Protein AF-0000000075172103 (afdb_homodimer)

InterPro domains:
  IPR002048 EF-hand domain [PF13499] (1-60)
  IPR002048 EF-hand domain [PS50222] (1-31)
  IPR002048 EF-hand domain [PS50222] (34-66)
  IPR002048 EF-hand domain [SM00054] (1-28)
  IPR002048 EF-hand domain [SM00054] (35-63)
  IPR002048 EF-hand domain [cd00051] (2-59)
  IPR011992 EF-hand domain pair [SSF47473] (2-60)
  IPR018247 EF-Hand 1, calcium-binding site [PS00018] (9-21)
  IPR018247 EF-Hand 1, calcium-binding site [PS00018] (44-56)
  IPR039647 EF-hand domain pair protein CML-like [PTHR10891] (2-59)

Structure (mmCIF, N/CA/C/O backbone):
data_AF-0000000075172103-model_v1
#
loop_
_entity.id
_entity.type
_entity.pdbx_description
1 polymer 'EF-hand domain-containing protein'
#
loop_
_atom_site.group_PDB
_atom_site.id
_atom_site.type_symbol
_atom_site.label_atom_id
_atom_site.label_alt_id
_atom_site.label_comp_id
_atom_site.label_asym_id
_atom_site.label_entity_id
_atom_site.label_seq_id
_atom_site.pdbx_PDB_ins_code
_atom_site.Cartn_x
_atom_site.Cartn_y
_atom_site.Cartn_z
_atom_site.occupancy
_atom_site.B_iso_or_equiv
_atom_site.auth_seq_id
_atom_site.auth_comp_id
_atom_site.auth_asym_id
_atom_site.auth_atom_id
_atom_site.pdbx_PDB_model_num
ATOM 1 N N . MET A 1 1 ? 4.594 13.562 -8.672 1 77.12 1 MET A N 1
ATOM 2 C CA . MET A 1 1 ? 4.32 13.188 -7.289 1 77.12 1 MET A CA 1
ATOM 3 C C . MET A 1 1 ? 3.238 14.086 -6.691 1 77.12 1 MET A C 1
ATOM 5 O O . MET A 1 1 ? 2.424 13.625 -5.887 1 77.12 1 MET A O 1
ATOM 9 N N . GLN A 1 2 ? 3.053 15.242 -7.238 1 84.69 2 GLN A N 1
ATOM 10 C CA . GLN A 1 2 ? 2.08 16.203 -6.715 1 84.69 2 GLN A CA 1
ATOM 11 C C . GLN A 1 2 ? 0.652 15.711 -6.949 1 84.69 2 GLN A C 1
ATOM 13 O O . GLN A 1 2 ? -0.215 15.883 -6.09 1 84.69 2 GLN A O 1
ATOM 18 N N . ARG A 1 3 ? 0.53 15.094 -8.023 1 86.38 3 ARG A N 1
ATOM 19 C CA . ARG A 1 3 ? -0.807 14.609 -8.352 1 86.38 3 ARG A CA 1
ATOM 20 C C . ARG A 1 3 ? -1.271 13.562 -7.352 1 86.38 3 ARG A C 1
ATOM 22 O O . ARG A 1 3 ? -2.404 13.609 -6.871 1 86.38 3 ARG A O 1
ATOM 29 N N . ILE A 1 4 ? -0.414 12.609 -7.066 1 89.38 4 ILE A N 1
ATOM 30 C CA . ILE A 1 4 ? -0.754 11.539 -6.133 1 89.38 4 ILE A CA 1
ATOM 31 C C . ILE A 1 4 ? -0.95 12.117 -4.734 1 89.38 4 ILE A C 1
ATOM 33 O O . ILE A 1 4 ? -1.871 11.727 -4.016 1 89.38 4 ILE A O 1
ATOM 37 N N . PHE A 1 5 ? -0.103 13.078 -4.441 1 93.69 5 PHE A N 1
ATOM 38 C CA . PHE A 1 5 ? -0.216 13.727 -3.141 1 93.69 5 PHE A CA 1
ATOM 39 C C . PHE A 1 5 ? -1.594 14.352 -2.969 1 93.69 5 PHE A C 1
ATOM 41 O O . PHE A 1 5 ? -2.219 14.211 -1.915 1 93.69 5 PHE A O 1
ATOM 48 N N . LYS A 1 6 ? -2.053 14.961 -3.979 1 94 6 LYS A N 1
ATOM 49 C CA . LYS A 1 6 ? -3.33 15.664 -3.934 1 94 6 LYS A CA 1
ATOM 50 C C . LYS A 1 6 ? -4.492 14.688 -3.795 1 94 6 LYS A C 1
ATOM 52 O O . LYS A 1 6 ? -5.559 15.047 -3.287 1 94 6 LYS A O 1
ATOM 57 N N . ARG A 1 7 ? -4.258 13.523 -4.25 1 91.75 7 ARG A N 1
ATOM 58 C CA . ARG A 1 7 ? -5.293 12.5 -4.109 1 91.75 7 ARG A CA 1
ATOM 59 C C . ARG A 1 7 ? -5.453 12.086 -2.652 1 91.75 7 ARG A C 1
ATOM 61 O O . ARG A 1 7 ? -6.547 11.695 -2.232 1 91.75 7 ARG A O 1
ATOM 68 N N . PHE A 1 8 ? -4.391 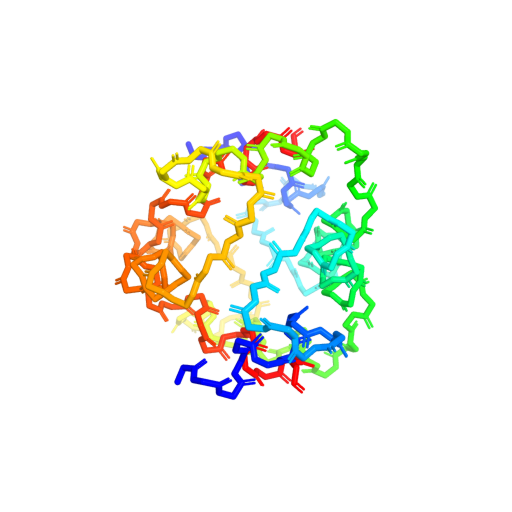12.203 -1.939 1 94.38 8 PHE A N 1
ATOM 69 C CA . PHE A 1 8 ? -4.434 11.891 -0.515 1 94.38 8 PHE A CA 1
ATOM 70 C C . PHE A 1 8 ? -4.949 13.086 0.283 1 94.38 8 PHE A C 1
ATOM 72 O O . PHE A 1 8 ? -5.711 12.914 1.237 1 94.38 8 PHE A O 1
ATOM 79 N N . ASP A 1 9 ? -4.445 14.242 -0.152 1 96.62 9 ASP A N 1
ATOM 80 C CA . ASP A 1 9 ? -4.84 15.492 0.501 1 96.62 9 ASP A CA 1
ATOM 81 C C . ASP A 1 9 ? -6.195 15.977 -0.011 1 96.62 9 ASP A C 1
ATOM 83 O O . ASP A 1 9 ? -6.273 16.984 -0.723 1 96.62 9 ASP A O 1
ATOM 87 N N . THR A 1 10 ? -7.27 15.453 0.469 1 95.19 10 THR A N 1
ATOM 88 C CA . THR A 1 10 ? -8.602 15.641 -0.099 1 95.19 10 THR A CA 1
ATOM 89 C C . THR A 1 10 ? -9.141 17.016 0.249 1 95.19 10 THR A C 1
ATOM 91 O O . THR A 1 10 ? -9.977 17.562 -0.477 1 95.19 10 THR A O 1
ATOM 94 N N . ASN A 1 11 ? -8.672 17.594 1.383 1 96.56 11 ASN A N 1
ATOM 95 C CA . ASN A 1 11 ? -9.188 18.906 1.753 1 96.56 11 ASN A CA 1
ATOM 96 C C . ASN A 1 11 ? -8.312 20.016 1.19 1 96.56 11 ASN A C 1
ATOM 98 O O . ASN A 1 11 ? -8.633 21.203 1.356 1 96.56 11 ASN A O 1
ATOM 102 N N . GLY A 1 12 ? -7.098 19.641 0.613 1 95.94 12 GLY A N 1
ATOM 103 C CA . GLY A 1 12 ? -6.266 20.578 -0.127 1 95.94 12 GLY A CA 1
ATOM 104 C C . GLY A 1 12 ? -5.504 21.531 0.769 1 95.94 12 GLY A C 1
ATOM 105 O O . GLY A 1 12 ? -5.156 22.641 0.351 1 95.94 12 GLY A O 1
ATOM 106 N N . ASP A 1 13 ? -5.195 21.219 1.978 1 96.56 13 ASP A N 1
ATOM 107 C CA . ASP A 1 13 ? -4.508 22.125 2.895 1 96.56 13 ASP A CA 1
ATOM 108 C C . ASP A 1 13 ? -2.994 21.953 2.809 1 96.56 13 ASP A C 1
ATOM 110 O O . ASP A 1 13 ? -2.248 22.578 3.562 1 96.56 13 ASP A O 1
ATOM 114 N N . GLY A 1 14 ? -2.584 21.031 2.008 1 96.19 14 GLY A N 1
ATOM 115 C CA . GLY A 1 14 ? -1.162 20.875 1.753 1 96.19 14 GLY A CA 1
ATOM 116 C C . GLY A 1 14 ? -0.507 19.844 2.662 1 96.19 14 GLY A C 1
ATOM 117 O O . GLY A 1 14 ? 0.718 19.719 2.672 1 96.19 14 GLY A O 1
ATOM 118 N N . LYS A 1 15 ? -1.24 19.172 3.475 1 97.56 15 LYS A N 1
ATOM 119 C CA . LYS A 1 15 ? -0.745 18.094 4.324 1 97.56 15 LYS A CA 1
ATOM 120 C C . LYS A 1 15 ? -1.733 16.938 4.371 1 97.56 15 LYS A C 1
ATOM 122 O O . LYS A 1 15 ? -2.906 17.094 4.027 1 97.56 15 LYS A O 1
ATOM 127 N N . ILE A 1 16 ? -1.322 15.766 4.73 1 97.81 16 ILE A N 1
ATOM 128 C CA . ILE A 1 16 ? -2.166 14.578 4.855 1 97.81 16 ILE A CA 1
ATOM 129 C C . ILE A 1 16 ? -2.404 14.266 6.332 1 97.81 16 ILE A C 1
ATOM 131 O O . ILE A 1 16 ? -1.456 14.023 7.078 1 97.81 16 ILE A O 1
ATOM 135 N N . SER A 1 17 ? -3.611 14.305 6.73 1 97.44 17 SER A N 1
ATOM 136 C CA . SER A 1 17 ? -3.984 13.938 8.094 1 97.44 17 SER A CA 1
ATOM 137 C C . SER A 1 17 ? -4.18 12.43 8.227 1 97.44 17 SER A C 1
ATOM 139 O O . SER A 1 17 ? -4.176 11.703 7.227 1 97.44 17 SER A O 1
ATOM 141 N N . SER A 1 18 ? -4.414 11.992 9.43 1 96.19 18 SER A N 1
ATOM 142 C CA . SER A 1 18 ? -4.699 10.578 9.664 1 96.19 18 SER A CA 1
ATOM 143 C C . SER A 1 18 ? -6.008 10.164 9.008 1 96.19 18 SER A C 1
ATOM 145 O O . SER A 1 18 ? -6.117 9.055 8.477 1 96.19 18 SER A O 1
ATOM 147 N N . ALA A 1 19 ? -6.98 11.062 9.086 1 96.44 19 ALA A N 1
ATOM 148 C CA . ALA A 1 19 ? -8.266 10.797 8.445 1 96.44 19 ALA A CA 1
ATOM 149 C C . ALA A 1 19 ? -8.109 10.625 6.941 1 96.44 19 ALA A C 1
ATOM 151 O O . ALA A 1 19 ? -8.695 9.711 6.348 1 96.44 19 ALA A O 1
ATOM 152 N N . GLU A 1 20 ? -7.309 11.414 6.332 1 97.62 20 GLU A N 1
ATOM 153 C CA . GLU A 1 20 ? -7.074 11.336 4.891 1 97.62 20 GLU A CA 1
ATOM 154 C C . GLU A 1 20 ? -6.285 10.086 4.527 1 97.62 20 GLU A C 1
ATOM 156 O O . GLU A 1 20 ? -6.543 9.461 3.498 1 97.62 20 GLU A O 1
ATOM 161 N N . LEU A 1 21 ? -5.332 9.766 5.359 1 95.56 21 LEU A N 1
ATOM 162 C CA . LEU A 1 21 ? -4.605 8.523 5.148 1 95.56 21 LEU A CA 1
ATOM 163 C C . LEU A 1 21 ? -5.543 7.324 5.215 1 95.56 21 LEU A C 1
ATOM 165 O O . LEU A 1 21 ? -5.477 6.426 4.375 1 95.56 21 LEU A O 1
ATOM 169 N N . GLY A 1 22 ? -6.391 7.34 6.184 1 95.25 22 GLY A N 1
ATOM 170 C CA . GLY A 1 22 ? -7.383 6.281 6.297 1 95.25 22 GLY A CA 1
ATOM 171 C C . GLY A 1 22 ? -8.266 6.16 5.07 1 95.25 22 GLY A C 1
ATOM 172 O O . GLY A 1 22 ? -8.547 5.051 4.605 1 95.25 22 GLY A O 1
ATOM 173 N N . GLU A 1 23 ? -8.703 7.242 4.551 1 95.19 23 GLU A N 1
ATOM 174 C CA . GLU A 1 23 ? -9.539 7.254 3.354 1 95.19 23 GLU A CA 1
ATOM 175 C C . GLU A 1 23 ? -8.781 6.695 2.15 1 95.19 23 GLU A C 1
ATOM 177 O O . GLU A 1 23 ? -9.359 5.992 1.318 1 95.19 23 GLU A O 1
ATOM 182 N N . ALA A 1 24 ? -7.547 7.117 2.076 1 93.19 24 ALA A N 1
ATOM 183 C CA . ALA A 1 24 ? -6.715 6.598 0.993 1 93.19 24 ALA A CA 1
ATOM 184 C C . ALA A 1 24 ? -6.613 5.074 1.064 1 93.19 24 ALA A C 1
ATOM 186 O O . ALA A 1 24 ? -6.727 4.391 0.046 1 93.19 24 ALA A O 1
ATOM 187 N N . LEU A 1 25 ? -6.43 4.59 2.277 1 93.06 25 LEU A N 1
ATOM 188 C CA . LEU A 1 25 ? -6.344 3.146 2.469 1 93.06 25 LEU A CA 1
ATOM 189 C C . LEU A 1 25 ? -7.668 2.475 2.127 1 93.06 25 LEU A C 1
ATOM 191 O O . LEU A 1 25 ? -7.688 1.398 1.525 1 93.06 25 LEU A O 1
ATOM 195 N N . ARG A 1 26 ? -8.734 3.109 2.408 1 94.44 26 ARG A N 1
ATOM 196 C CA . ARG A 1 26 ? -10.047 2.586 2.055 1 94.44 26 ARG A CA 1
ATOM 197 C C . ARG A 1 26 ? -10.227 2.516 0.541 1 94.44 26 ARG A C 1
ATOM 199 O O . ARG A 1 26 ? -10.805 1.562 0.022 1 94.44 26 ARG A O 1
ATOM 206 N N . THR A 1 27 ? -9.742 3.516 -0.111 1 93.06 27 THR A N 1
ATOM 207 C CA . THR A 1 27 ? -9.789 3.525 -1.568 1 93.06 27 THR A CA 1
ATOM 208 C C . THR A 1 27 ? -9 2.35 -2.143 1 93.06 27 THR A C 1
ATOM 210 O O . THR A 1 27 ? -9.461 1.68 -3.068 1 93.06 27 THR A O 1
ATOM 213 N N . LEU A 1 28 ? -7.867 2.08 -1.59 1 89 28 LEU A N 1
ATOM 214 C CA . LEU A 1 28 ? -7.078 0.93 -2.02 1 89 28 LEU A CA 1
ATOM 215 C C . LEU A 1 28 ? -7.836 -0.371 -1.777 1 89 28 LEU A C 1
ATOM 217 O O . LEU A 1 28 ? -7.742 -1.308 -2.574 1 89 28 LEU A O 1
ATOM 221 N N . GLY A 1 29 ? -8.57 -0.404 -0.713 1 93.31 29 GLY A N 1
ATOM 222 C CA . GLY A 1 29 ? -9.359 -1.577 -0.376 1 93.31 29 GLY A CA 1
ATOM 223 C C . GLY A 1 29 ? -10.547 -1.781 -1.298 1 93.31 29 GLY A C 1
ATOM 224 O O . GLY A 1 29 ? -11.141 -2.861 -1.324 1 93.31 29 GLY A O 1
ATOM 225 N N . SER A 1 30 ? -10.914 -0.754 -2.02 1 93.5 30 SER A N 1
ATOM 226 C CA . SER A 1 30 ? -12.078 -0.812 -2.906 1 93.5 30 SER A CA 1
ATOM 227 C C . SER A 1 30 ? -11.648 -0.835 -4.371 1 93.5 30 SER A C 1
ATOM 229 O O . SER A 1 30 ? -12.43 -0.475 -5.254 1 93.5 30 SER A O 1
ATOM 231 N N . THR A 1 31 ? -10.484 -1.225 -4.613 1 91.69 31 THR A N 1
ATOM 232 C CA . THR A 1 31 ? -9.922 -1.27 -5.961 1 91.69 31 THR A CA 1
ATOM 233 C C . THR A 1 31 ? -10.695 -2.25 -6.836 1 91.69 31 THR A C 1
ATOM 235 O O . THR A 1 31 ? -11.078 -3.33 -6.383 1 91.69 31 THR A O 1
ATOM 238 N N . SER A 1 32 ? -10.828 -1.901 -8.109 1 93.19 32 SER A N 1
ATOM 239 C CA . SER A 1 32 ? -11.57 -2.744 -9.039 1 93.19 32 SER A CA 1
ATOM 240 C C . SER A 1 32 ? -10.75 -3.953 -9.469 1 93.19 32 SER A C 1
ATOM 242 O O . SER A 1 32 ? -9.531 -3.982 -9.281 1 93.19 32 SER A O 1
ATOM 244 N N . THR A 1 33 ? -11.453 -4.914 -10.141 1 93.88 33 THR A N 1
ATOM 245 C CA . THR A 1 33 ? -10.797 -6.125 -10.625 1 93.88 33 THR A CA 1
ATOM 246 C C . THR A 1 33 ? -9.75 -5.785 -11.68 1 93.88 33 THR A C 1
ATOM 248 O O . THR A 1 33 ? -8.664 -6.371 -11.703 1 93.88 33 THR A O 1
ATOM 251 N N . ASP A 1 34 ? -10.07 -4.789 -12.5 1 93.31 34 ASP A N 1
ATOM 252 C CA . ASP A 1 34 ? -9.141 -4.391 -13.555 1 93.31 34 ASP A CA 1
ATOM 253 C C . ASP A 1 34 ? -7.871 -3.775 -12.969 1 93.31 34 ASP A C 1
ATOM 255 O O . ASP A 1 34 ? -6.766 -4.043 -13.445 1 93.31 34 ASP A O 1
ATOM 259 N N . GLU A 1 35 ? -8.094 -3.006 -11.969 1 92.31 35 GLU A N 1
ATOM 260 C CA . GLU A 1 35 ? -6.953 -2.365 -11.328 1 92.31 35 GLU A CA 1
ATOM 261 C C . GLU A 1 35 ? -6.09 -3.389 -10.594 1 92.31 35 GLU A C 1
ATOM 263 O O . GLU A 1 35 ? -4.859 -3.299 -10.609 1 92.31 35 GLU A O 1
ATOM 268 N N . ILE A 1 36 ? -6.688 -4.371 -10.062 1 93.69 36 ILE A N 1
ATOM 269 C CA . ILE A 1 36 ? -5.969 -5.441 -9.375 1 93.69 36 ILE A CA 1
ATOM 270 C C . ILE A 1 36 ? -5.152 -6.242 -10.391 1 93.69 36 ILE A C 1
ATOM 272 O O . ILE A 1 36 ? -3.99 -6.57 -10.133 1 93.69 36 ILE A O 1
ATOM 276 N N . GLN A 1 37 ? -5.727 -6.465 -11.5 1 92.62 37 GLN A N 1
ATOM 277 C CA . GLN A 1 37 ? -5.027 -7.203 -12.547 1 92.62 37 GLN A CA 1
ATOM 278 C C . GLN A 1 37 ? -3.814 -6.426 -13.047 1 92.62 37 GLN A C 1
ATOM 280 O O . GLN A 1 37 ? -2.777 -7.016 -13.359 1 92.62 37 GLN A O 1
ATOM 285 N N . SER A 1 38 ? -4.016 -5.148 -13.086 1 91.69 38 SER A N 1
ATOM 286 C CA . SER A 1 38 ? -2.896 -4.309 -13.508 1 91.69 38 SER A CA 1
ATOM 287 C C . SER A 1 38 ? -1.746 -4.387 -12.508 1 91.69 38 SER A C 1
ATOM 289 O O . SER A 1 38 ? -0.582 -4.48 -12.898 1 91.69 38 SER A O 1
ATOM 291 N N . MET A 1 39 ? -2.072 -4.41 -11.273 1 90.81 39 MET A N 1
ATOM 292 C CA . MET A 1 39 ? -1.057 -4.539 -10.227 1 90.81 39 MET A CA 1
ATOM 293 C C . MET A 1 39 ? -0.387 -5.906 -10.289 1 90.81 39 MET A C 1
ATOM 295 O O . MET A 1 39 ? 0.835 -6.012 -10.164 1 90.81 39 MET A O 1
ATOM 299 N N . MET A 1 40 ? -1.157 -6.898 -10.586 1 93.25 40 MET A N 1
ATOM 300 C CA . MET A 1 40 ? -0.64 -8.258 -10.727 1 93.25 40 MET A CA 1
ATOM 301 C C . MET A 1 40 ? 0.403 -8.32 -11.844 1 93.25 40 MET A C 1
ATOM 303 O O . MET A 1 40 ? 1.463 -8.93 -11.664 1 93.25 40 MET A O 1
ATOM 307 N N . ALA A 1 41 ? 0.066 -7.699 -12.875 1 91.19 41 ALA A N 1
ATOM 308 C CA . ALA A 1 41 ? 0.942 -7.746 -14.039 1 91.19 41 ALA A CA 1
ATOM 309 C C . ALA A 1 41 ? 2.289 -7.098 -13.742 1 91.19 41 ALA A C 1
ATOM 311 O O . ALA A 1 41 ? 3.326 -7.551 -14.234 1 91.19 41 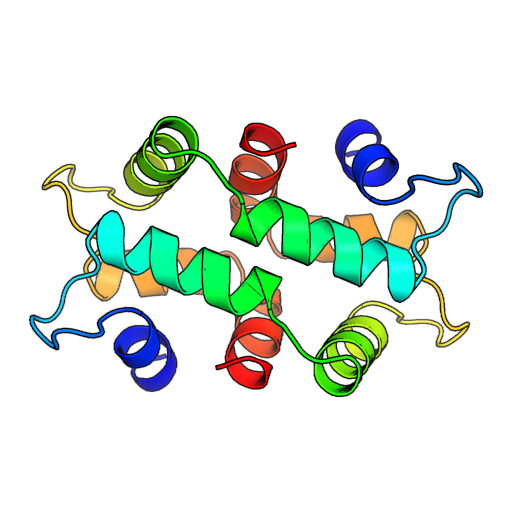ALA A O 1
ATOM 312 N N . GLU A 1 42 ? 2.244 -6.105 -12.922 1 88.44 42 GLU A N 1
ATOM 313 C CA . GLU A 1 42 ? 3.473 -5.402 -12.57 1 88.44 42 GLU A CA 1
ATOM 314 C C . GLU A 1 42 ? 4.344 -6.242 -11.641 1 88.44 42 GLU A C 1
ATOM 316 O O . GLU A 1 42 ? 5.57 -6.23 -11.75 1 88.44 42 GLU A O 1
ATOM 321 N N . LEU A 1 43 ? 3.758 -7.023 -10.812 1 91.5 43 LEU A N 1
ATOM 322 C CA . LEU A 1 43 ? 4.473 -7.805 -9.812 1 91.5 43 LEU A CA 1
ATOM 323 C C . LEU A 1 43 ? 4.891 -9.156 -10.375 1 91.5 43 LEU A C 1
ATOM 325 O O . LEU A 1 43 ? 5.898 -9.727 -9.945 1 91.5 43 LEU A O 1
ATOM 329 N N . ASP A 1 44 ? 4.09 -9.648 -11.328 1 95.62 44 ASP A N 1
ATOM 330 C CA . ASP A 1 44 ? 4.312 -10.953 -11.953 1 95.62 44 ASP A CA 1
ATOM 331 C C . ASP A 1 44 ? 5.336 -10.859 -13.078 1 95.62 44 ASP A C 1
ATOM 333 O O . ASP A 1 44 ? 4.969 -10.852 -14.258 1 95.62 44 ASP A O 1
ATOM 337 N N . SER A 1 45 ? 6.613 -11.031 -12.781 1 93.75 45 SER A N 1
ATOM 338 C CA . SER A 1 45 ? 7.695 -10.773 -13.719 1 93.75 45 SER A CA 1
ATOM 339 C C . SER A 1 45 ? 7.801 -11.875 -14.766 1 93.75 45 SER A C 1
ATOM 341 O O . SER A 1 45 ? 8.242 -11.633 -15.891 1 93.75 45 SER A O 1
ATOM 343 N N . ASP A 1 46 ? 7.379 -13.07 -14.406 1 95.75 46 ASP A N 1
ATOM 344 C CA . ASP A 1 46 ? 7.531 -14.164 -15.352 1 95.75 46 ASP A CA 1
ATOM 345 C C . ASP A 1 46 ? 6.238 -14.398 -16.141 1 95.75 46 ASP A C 1
ATOM 347 O O . ASP A 1 46 ? 6.184 -15.266 -17.016 1 95.75 46 ASP A O 1
ATOM 351 N N . GLY A 1 47 ? 5.129 -13.742 -15.734 1 94.94 47 GLY A N 1
ATOM 352 C CA . GLY A 1 47 ? 3.889 -13.727 -16.5 1 94.94 47 GLY A CA 1
ATOM 353 C C . GLY A 1 47 ? 3.092 -15.008 -16.359 1 94.94 47 GLY A C 1
ATOM 354 O O . GLY A 1 47 ? 2.314 -15.359 -17.25 1 94.94 47 GLY A O 1
ATOM 355 N N . ASP A 1 48 ? 3.25 -15.727 -15.297 1 96.62 48 ASP A N 1
ATOM 356 C CA . ASP A 1 48 ? 2.537 -17 -15.164 1 96.62 48 ASP A CA 1
ATOM 357 C C . ASP A 1 48 ? 1.173 -16.797 -14.508 1 96.62 48 ASP A C 1
ATOM 359 O O . ASP A 1 48 ? 0.422 -17.75 -14.32 1 96.62 48 ASP A O 1
ATOM 363 N N . GLY A 1 49 ? 0.889 -15.562 -14.07 1 95.81 49 GLY A N 1
ATOM 364 C CA . GLY A 1 49 ? -0.421 -15.234 -13.531 1 95.81 49 GLY A CA 1
ATOM 365 C C . GLY A 1 49 ? -0.46 -15.227 -12.016 1 95.81 49 GLY A C 1
ATOM 366 O O . GLY A 1 49 ? -1.503 -14.953 -11.414 1 95.81 49 GLY A O 1
ATOM 367 N N . TYR A 1 50 ? 0.653 -15.562 -11.391 1 97.56 50 TYR A N 1
ATOM 368 C CA . TYR A 1 50 ? 0.765 -15.586 -9.938 1 97.56 50 TYR A CA 1
ATOM 369 C C . TYR A 1 50 ? 2.01 -14.844 -9.477 1 97.56 50 TYR A C 1
ATOM 371 O O . TYR A 1 50 ? 2.943 -14.633 -10.25 1 97.56 50 TYR A O 1
ATOM 379 N N . ILE A 1 51 ? 1.961 -14.336 -8.242 1 97.31 51 ILE A N 1
ATOM 380 C CA . ILE A 1 51 ? 3.146 -13.773 -7.602 1 97.31 51 ILE A CA 1
ATOM 381 C C . ILE A 1 51 ? 3.795 -14.828 -6.703 1 97.31 51 ILE A C 1
ATOM 383 O O . ILE A 1 51 ? 3.227 -15.211 -5.676 1 97.31 51 ILE A O 1
ATOM 387 N N . ASP A 1 52 ? 4.918 -15.234 -7.125 1 97.06 52 ASP A N 1
ATOM 388 C CA . ASP A 1 52 ? 5.605 -16.203 -6.273 1 97.06 52 ASP A CA 1
ATOM 389 C C . ASP A 1 52 ? 6.449 -15.5 -5.211 1 97.06 52 ASP A C 1
ATOM 391 O O . ASP A 1 52 ? 6.484 -14.266 -5.156 1 97.06 52 ASP A O 1
ATOM 395 N N . TYR A 1 53 ? 7.094 -16.297 -4.379 1 96.06 53 TYR A N 1
ATOM 396 C CA . TYR A 1 53 ? 7.816 -15.742 -3.24 1 96.06 53 TYR A CA 1
ATOM 397 C C . TYR A 1 53 ? 8.961 -14.844 -3.707 1 96.06 53 TYR A C 1
ATOM 399 O O . TYR A 1 53 ? 9.156 -13.758 -3.164 1 96.06 53 TYR A O 1
ATOM 407 N N . ASN A 1 54 ? 9.688 -15.242 -4.723 1 95.75 54 ASN A N 1
ATOM 408 C CA . ASN A 1 54 ? 10.812 -14.453 -5.219 1 95.75 54 ASN A CA 1
ATOM 409 C C . ASN A 1 54 ? 10.352 -13.125 -5.801 1 95.75 54 ASN A C 1
ATOM 411 O O . ASN A 1 54 ? 10.984 -12.094 -5.57 1 95.75 54 ASN A O 1
ATOM 415 N N . GLU A 1 55 ? 9.32 -13.094 -6.543 1 95.56 55 GLU A N 1
ATOM 416 C CA . GLU A 1 55 ? 8.758 -11.859 -7.09 1 95.56 55 GLU A CA 1
ATOM 417 C C . GLU A 1 55 ? 8.32 -10.914 -5.977 1 95.56 55 GLU A C 1
ATOM 419 O O . GLU A 1 55 ? 8.562 -9.703 -6.051 1 95.56 55 GLU A O 1
ATOM 424 N N . PHE A 1 56 ? 7.723 -11.547 -4.996 1 93.94 56 PHE A N 1
ATOM 425 C CA . PHE A 1 56 ? 7.262 -10.781 -3.842 1 93.94 56 PHE A CA 1
ATOM 426 C C . PHE A 1 56 ? 8.438 -10.133 -3.121 1 93.94 56 PHE A C 1
ATOM 428 O O . PHE A 1 56 ? 8.406 -8.938 -2.83 1 93.94 56 PHE A O 1
ATOM 435 N N . VAL A 1 57 ? 9.445 -10.906 -2.91 1 92.12 57 VAL A N 1
ATOM 436 C CA . VAL A 1 57 ? 10.609 -10.43 -2.17 1 92.12 57 VAL A CA 1
ATOM 437 C C . VAL A 1 57 ? 11.297 -9.305 -2.951 1 92.12 57 VAL A C 1
ATOM 439 O O . VAL A 1 57 ? 11.758 -8.328 -2.363 1 92.12 57 VAL A O 1
ATOM 442 N N . THR A 1 58 ? 11.398 -9.438 -4.254 1 91.06 58 THR A N 1
ATOM 443 C CA . THR A 1 58 ? 12.016 -8.43 -5.102 1 91.06 58 THR A CA 1
ATOM 444 C C . THR A 1 58 ? 11.289 -7.09 -4.965 1 91.06 58 THR A C 1
ATOM 446 O O . THR A 1 58 ? 11.922 -6.047 -4.805 1 91.06 58 THR A O 1
ATOM 449 N N . PHE A 1 59 ? 10.031 -7.168 -4.977 1 87.56 59 PHE A N 1
ATOM 450 C CA . PHE A 1 59 ? 9.234 -5.961 -4.812 1 87.56 59 PHE A CA 1
ATOM 451 C C . PHE A 1 59 ? 9.469 -5.336 -3.441 1 87.56 59 PHE A C 1
ATOM 453 O O . PHE A 1 59 ? 9.648 -4.125 -3.33 1 87.56 59 PHE A O 1
ATOM 460 N N . CYS A 1 60 ? 9.469 -6.152 -2.396 1 87.69 60 CYS A N 1
ATOM 461 C CA . CYS A 1 60 ? 9.625 -5.664 -1.03 1 87.69 60 CYS A CA 1
ATOM 462 C C . CYS A 1 60 ? 11.008 -5.066 -0.817 1 87.69 60 CYS A C 1
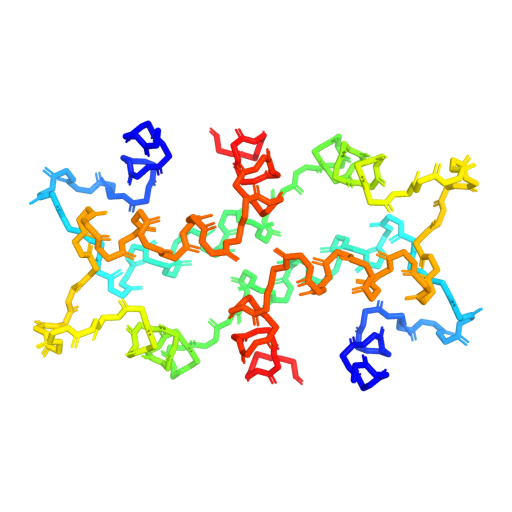ATOM 464 O O . CYS A 1 60 ? 11.156 -4.059 -0.12 1 87.69 60 CYS A O 1
ATOM 466 N N . LYS A 1 61 ? 11.914 -5.688 -1.462 1 86.19 61 LYS A N 1
ATOM 467 C CA . LYS A 1 61 ? 13.281 -5.188 -1.34 1 86.19 61 LYS A CA 1
ATOM 468 C C . LYS A 1 61 ? 13.422 -3.805 -1.967 1 86.19 61 LYS A C 1
ATOM 470 O O . LYS A 1 61 ? 14.188 -2.971 -1.482 1 86.19 61 LYS A O 1
ATOM 475 N N . ASP A 1 62 ? 12.68 -3.678 -3.049 1 83.25 62 ASP A N 1
ATOM 476 C CA . ASP A 1 62 ? 12.727 -2.385 -3.725 1 83.25 62 ASP A CA 1
ATOM 477 C C . ASP A 1 62 ? 11.883 -1.351 -2.984 1 83.25 62 ASP A C 1
ATOM 479 O O . ASP A 1 62 ? 11.961 -0.154 -3.271 1 83.25 62 ASP A O 1
ATOM 483 N N . ASN A 1 63 ? 11.148 -1.802 -2.033 1 85.31 63 ASN A N 1
ATOM 484 C CA . ASN A 1 63 ? 10.258 -0.936 -1.275 1 85.31 63 ASN A CA 1
ATOM 485 C C . ASN A 1 63 ? 10.297 -1.254 0.216 1 85.31 63 ASN A C 1
ATOM 487 O O . ASN A 1 63 ? 9.258 -1.533 0.825 1 85.31 63 ASN A O 1
ATOM 491 N N . PRO A 1 64 ? 11.406 -1.101 0.883 1 77.44 64 PRO A N 1
ATOM 492 C CA . PRO A 1 64 ? 11.562 -1.573 2.262 1 77.44 64 PRO A CA 1
ATOM 493 C C . PRO A 1 64 ? 10.648 -0.84 3.242 1 77.44 64 PRO A C 1
ATOM 495 O O . PRO A 1 64 ? 10.172 -1.437 4.215 1 77.44 64 PRO A O 1
ATOM 498 N N . GLY A 1 65 ? 10.391 0.393 3.109 1 76.31 65 GLY A N 1
ATOM 499 C CA . GLY A 1 65 ? 9.523 1.141 4.008 1 76.31 65 GLY A CA 1
ATOM 500 C C . GLY A 1 65 ? 8.086 0.651 3.994 1 76.31 65 GLY A C 1
ATOM 501 O O . GLY A 1 65 ? 7.402 0.688 5.02 1 76.31 65 GLY A O 1
ATOM 502 N N . LEU A 1 66 ? 7.688 0.208 2.922 1 78.12 66 LEU A N 1
ATOM 503 C CA . LEU A 1 66 ? 6.332 -0.308 2.762 1 78.12 66 LEU A CA 1
ATOM 504 C C . LEU A 1 66 ? 6.133 -1.572 3.592 1 78.12 66 LEU A C 1
ATOM 506 O O . LEU A 1 66 ? 5.074 -1.761 4.195 1 78.12 66 LEU A O 1
ATOM 510 N N . MET A 1 67 ? 7.117 -2.398 3.625 1 77.75 67 MET A N 1
ATOM 511 C CA . MET A 1 67 ? 7.008 -3.686 4.309 1 77.75 67 MET A CA 1
ATOM 512 C C . MET A 1 67 ? 6.789 -3.49 5.805 1 77.75 67 MET A C 1
ATOM 514 O O . MET A 1 67 ? 6.07 -4.266 6.438 1 77.75 67 MET A O 1
ATOM 518 N N . LYS A 1 68 ? 7.328 -2.459 6.402 1 78.06 68 LYS A N 1
ATOM 519 C CA . LYS A 1 68 ? 7.152 -2.184 7.828 1 78.06 68 LYS A CA 1
ATOM 520 C C . LYS A 1 68 ? 5.699 -1.848 8.141 1 78.06 68 LYS A C 1
ATOM 522 O O . LYS A 1 68 ? 5.145 -2.34 9.133 1 78.06 68 LYS A O 1
ATOM 527 N N . ASP A 1 69 ? 5.125 -1.13 7.273 1 77.06 69 ASP A N 1
ATOM 528 C CA . ASP A 1 69 ? 3.746 -0.709 7.5 1 77.06 69 ASP A CA 1
ATOM 529 C C . ASP A 1 69 ? 2.773 -1.863 7.266 1 77.06 69 ASP A C 1
ATOM 531 O O . ASP A 1 69 ? 1.82 -2.045 8.023 1 77.06 69 ASP A O 1
ATOM 535 N N . VAL A 1 70 ? 3.051 -2.719 6.25 1 80 70 VAL A N 1
ATOM 536 C CA . VAL A 1 70 ? 2.219 -3.877 5.938 1 80 70 VAL A CA 1
ATOM 537 C C . VAL A 1 70 ? 2.291 -4.887 7.082 1 80 70 VAL A C 1
ATOM 539 O O . VAL A 1 70 ? 1.275 -5.469 7.469 1 80 70 VAL A O 1
ATOM 542 N N . ALA A 1 71 ? 3.449 -5.004 7.652 1 77.44 71 ALA A N 1
ATOM 543 C CA . ALA A 1 71 ? 3.645 -5.941 8.758 1 77.44 71 ALA A CA 1
ATOM 544 C C . ALA A 1 71 ? 2.824 -5.527 9.977 1 77.44 71 ALA A C 1
ATOM 546 O O . ALA A 1 71 ? 2.381 -6.379 10.75 1 77.44 71 ALA A O 1
ATOM 547 N N . LYS A 1 72 ? 2.605 -4.301 10.148 1 78.75 72 LYS A N 1
ATOM 548 C CA . LYS A 1 72 ? 1.849 -3.793 11.297 1 78.75 72 LYS A CA 1
ATOM 549 C C . LYS A 1 72 ? 0.355 -4.055 11.125 1 78.75 72 LYS A C 1
ATOM 551 O O . LYS A 1 72 ? -0.358 -4.273 12.102 1 78.75 72 LYS A O 1
ATOM 556 N N . VAL A 1 73 ? -0.109 -4.035 9.906 1 81.25 73 VAL A N 1
ATOM 557 C CA . VAL A 1 73 ? -1.528 -4.207 9.617 1 81.25 73 VAL A CA 1
ATOM 558 C C . VAL A 1 73 ? -1.873 -5.695 9.594 1 81.25 73 VAL A C 1
ATOM 560 O O . VAL A 1 73 ? -2.938 -6.102 10.07 1 81.25 73 VAL A O 1
ATOM 563 N N . PHE A 1 74 ? -0.955 -6.48 9.031 1 72.81 74 PHE A N 1
ATOM 564 C CA . PHE A 1 74 ? -1.203 -7.914 8.945 1 72.81 74 PHE A CA 1
ATOM 565 C C . PHE A 1 74 ? -0.684 -8.633 10.18 1 72.81 74 PHE A C 1
ATOM 567 O O . PHE A 1 74 ? -1.322 -9.562 10.68 1 72.81 74 PHE A O 1
ATOM 574 N N . MET B 1 1 ? 10.172 -12.078 5.812 1 76.81 1 MET B N 1
ATOM 575 C CA . MET B 1 1 ? 9.367 -11.828 4.621 1 76.81 1 MET B CA 1
ATOM 576 C C . MET B 1 1 ? 8.367 -12.961 4.398 1 76.81 1 MET B C 1
ATOM 578 O O . MET B 1 1 ? 7.25 -12.727 3.93 1 76.81 1 MET B O 1
ATOM 582 N N . GLN B 1 2 ? 8.633 -14.117 4.938 1 84.88 2 GLN B N 1
ATOM 583 C CA . GLN B 1 2 ? 7.77 -15.273 4.742 1 84.88 2 GLN B CA 1
ATOM 584 C C . GLN B 1 2 ? 6.438 -15.102 5.469 1 84.88 2 GLN B C 1
ATOM 586 O O . GLN B 1 2 ? 5.387 -15.484 4.949 1 84.88 2 GLN B O 1
ATOM 591 N N . ARG B 1 3 ? 6.559 -14.492 6.543 1 86.62 3 ARG B N 1
ATOM 592 C CA . ARG B 1 3 ? 5.344 -14.305 7.332 1 86.62 3 ARG B CA 1
ATOM 593 C C . ARG B 1 3 ? 4.348 -13.422 6.594 1 86.62 3 ARG B C 1
ATOM 595 O O . ARG B 1 3 ? 3.158 -13.734 6.523 1 86.62 3 ARG B O 1
ATOM 602 N N . ILE B 1 4 ? 4.816 -12.312 6.059 1 89.75 4 ILE B N 1
ATOM 603 C CA . ILE B 1 4 ? 3.949 -11.383 5.348 1 89.75 4 ILE B CA 1
ATOM 604 C C . ILE B 1 4 ? 3.42 -12.039 4.074 1 89.75 4 ILE B C 1
ATOM 606 O O . ILE B 1 4 ? 2.244 -11.883 3.73 1 89.75 4 ILE B O 1
ATOM 610 N N . PHE B 1 5 ? 4.309 -12.789 3.477 1 93.88 5 PHE B N 1
ATOM 611 C CA . PHE B 1 5 ? 3.904 -13.5 2.268 1 93.88 5 PHE B CA 1
ATOM 612 C C . PHE B 1 5 ? 2.727 -14.422 2.553 1 93.88 5 PHE B C 1
ATOM 614 O O . PHE B 1 5 ? 1.765 -14.469 1.783 1 93.88 5 PHE B O 1
ATOM 621 N N . LYS B 1 6 ? 2.799 -15.086 3.625 1 94.12 6 LYS B N 1
ATOM 622 C CA . LYS B 1 6 ? 1.771 -16.047 3.994 1 94.12 6 LYS B CA 1
ATOM 623 C C . LYS B 1 6 ? 0.447 -15.359 4.301 1 94.12 6 LYS B C 1
ATOM 625 O O . LYS B 1 6 ? -0.621 -15.961 4.172 1 94.12 6 LYS B O 1
ATOM 630 N N . ARG B 1 7 ? 0.556 -14.156 4.699 1 92 7 ARG B N 1
ATOM 631 C CA . ARG B 1 7 ? -0.662 -13.398 4.961 1 92 7 ARG B CA 1
ATOM 632 C C . ARG B 1 7 ? -1.402 -13.086 3.666 1 92 7 ARG B C 1
ATOM 634 O O . ARG B 1 7 ? -2.629 -12.969 3.658 1 92 7 ARG B O 1
ATOM 641 N N . PHE B 1 8 ? -0.642 -12.992 2.629 1 94.56 8 PHE B N 1
ATOM 642 C CA . PHE B 1 8 ? -1.238 -12.758 1.319 1 94.56 8 PHE B CA 1
ATOM 643 C C . PHE B 1 8 ? -1.719 -14.062 0.697 1 94.56 8 PHE B C 1
ATOM 645 O O . PHE B 1 8 ? -2.777 -14.102 0.066 1 94.56 8 PHE B O 1
ATOM 652 N N . ASP B 1 9 ? -0.857 -15.055 0.893 1 96.69 9 ASP B N 1
ATOM 653 C CA . ASP B 1 9 ? -1.163 -16.375 0.362 1 96.69 9 ASP B CA 1
ATOM 654 C C . ASP B 1 9 ? -2.117 -17.141 1.284 1 96.69 9 ASP B C 1
ATOM 656 O O . ASP B 1 9 ? -1.723 -18.109 1.936 1 96.69 9 ASP B O 1
ATOM 660 N N . THR B 1 10 ? -3.375 -16.875 1.224 1 95.25 10 THR B N 1
ATOM 661 C CA . THR B 1 10 ? -4.352 -17.328 2.205 1 95.25 10 THR B CA 1
ATOM 662 C C . THR B 1 10 ? -4.66 -18.812 2.012 1 95.25 10 THR B C 1
ATOM 664 O O . THR B 1 10 ? -5.051 -19.5 2.959 1 95.25 10 THR B O 1
ATOM 667 N N . ASN B 1 11 ? -4.488 -19.312 0.772 1 96.62 11 ASN B N 1
ATOM 668 C CA . ASN B 1 11 ? -4.793 -20.719 0.547 1 96.62 11 ASN B CA 1
ATOM 669 C C . ASN B 1 11 ? -3.555 -21.594 0.726 1 96.62 1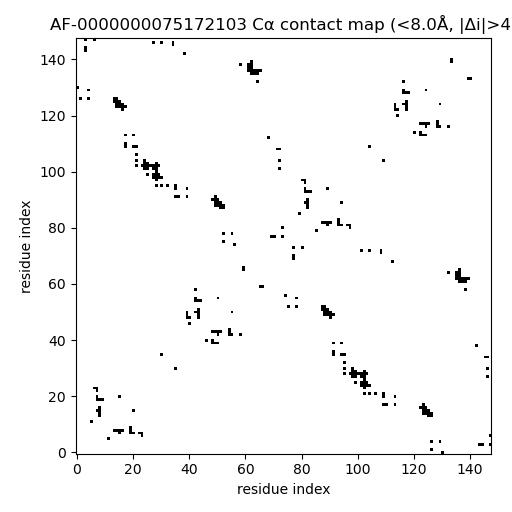1 ASN B C 1
ATOM 671 O O . ASN B 1 11 ? -3.637 -22.812 0.628 1 96.62 11 ASN B O 1
ATOM 675 N N . GLY B 1 12 ? -2.342 -20.922 0.852 1 95.94 12 GLY B N 1
ATOM 676 C CA . GLY B 1 12 ? -1.119 -21.625 1.22 1 95.94 12 GLY B CA 1
ATOM 677 C C . GLY B 1 12 ? -0.52 -22.422 0.078 1 95.94 12 GLY B C 1
ATOM 678 O O . GLY B 1 12 ? 0.186 -23.406 0.305 1 95.94 12 GLY B O 1
ATOM 679 N N . ASP B 1 13 ? -0.721 -22.094 -1.144 1 96.56 13 ASP B N 1
ATOM 680 C CA . ASP B 1 13 ? -0.21 -22.859 -2.277 1 96.56 13 ASP B CA 1
ATOM 681 C C . ASP B 1 13 ? 1.161 -22.359 -2.711 1 96.56 13 ASP B C 1
ATOM 683 O O . ASP B 1 13 ? 1.717 -22.828 -3.707 1 96.56 13 ASP B O 1
ATOM 687 N N . GLY B 1 14 ? 1.613 -21.328 -2.066 1 96.25 14 GLY B N 1
ATOM 688 C CA . GLY B 1 14 ? 2.961 -20.844 -2.309 1 96.25 14 GLY B CA 1
ATOM 689 C C . GLY B 1 14 ? 3.02 -19.734 -3.342 1 96.25 14 GLY B C 1
ATOM 690 O O . GLY B 1 14 ? 4.102 -19.328 -3.768 1 96.25 14 GLY B O 1
ATOM 691 N N . LYS B 1 15 ? 1.917 -19.281 -3.816 1 97.56 15 LYS B N 1
ATOM 692 C CA . LYS B 1 15 ? 1.838 -18.156 -4.738 1 97.56 15 LYS B CA 1
ATOM 693 C C . LYS B 1 15 ? 0.661 -17.25 -4.398 1 97.56 15 LYS B C 1
ATOM 695 O O . LYS B 1 15 ? -0.255 -17.641 -3.68 1 97.56 15 LYS B O 1
ATOM 700 N N . ILE B 1 16 ? 0.644 -16.031 -4.828 1 97.88 16 ILE B N 1
ATOM 701 C CA . ILE B 1 16 ? -0.43 -15.062 -4.605 1 97.88 16 ILE B CA 1
ATOM 702 C C . ILE B 1 16 ? -1.224 -14.867 -5.898 1 97.88 16 ILE B C 1
ATOM 704 O O . ILE B 1 16 ? -0.671 -14.445 -6.914 1 97.88 16 ILE B O 1
ATOM 708 N N . SER B 1 17 ? -2.451 -15.18 -5.852 1 97.5 17 SER B N 1
ATOM 709 C CA . SER B 1 17 ? -3.342 -14.953 -6.988 1 97.5 17 SER B CA 1
ATOM 710 C C . SER B 1 17 ? -3.902 -13.539 -6.98 1 97.5 17 SER B C 1
ATOM 712 O O . SER B 1 17 ? -3.719 -12.797 -6.016 1 97.5 17 SER B O 1
ATOM 714 N N . SER B 1 18 ? -4.633 -13.219 -8.016 1 96.19 18 SER B N 1
ATOM 715 C CA . SER B 1 18 ? -5.289 -11.922 -8.078 1 96.19 18 SER B CA 1
ATOM 716 C C . SER B 1 18 ? -6.348 -11.781 -6.988 1 96.19 18 SER B C 1
ATOM 718 O O . SER B 1 18 ? -6.516 -10.703 -6.41 1 96.19 18 SER B O 1
ATOM 720 N N . ALA B 1 19 ? -7.055 -12.875 -6.758 1 96.5 19 ALA B N 1
ATOM 721 C CA . ALA B 1 19 ? -8.07 -12.875 -5.707 1 96.5 19 ALA B CA 1
ATOM 722 C C . ALA B 1 19 ? -7.441 -12.617 -4.34 1 96.5 19 ALA B C 1
ATOM 724 O O . ALA B 1 19 ? -7.973 -11.836 -3.545 1 96.5 19 ALA B O 1
ATOM 725 N N . GLU B 1 20 ? -6.316 -13.18 -4.082 1 97.62 20 GLU B N 1
ATOM 726 C CA . GLU B 1 20 ? -5.621 -13 -2.812 1 97.62 20 GLU B CA 1
ATOM 727 C C . GLU B 1 20 ? -5.055 -11.586 -2.689 1 97.62 20 GLU B C 1
ATOM 729 O O . GLU B 1 20 ? -5.078 -10.992 -1.609 1 97.62 20 GLU B O 1
ATOM 734 N N . LEU B 1 21 ? -4.539 -11.094 -3.789 1 95.62 21 LEU B N 1
ATOM 735 C CA . LEU B 1 21 ? -4.082 -9.703 -3.791 1 95.62 21 LEU B CA 1
ATOM 736 C C . LEU B 1 21 ? -5.23 -8.75 -3.479 1 95.62 21 LEU B C 1
ATOM 738 O O . LEU B 1 21 ? -5.074 -7.828 -2.676 1 95.62 21 LEU B O 1
ATOM 742 N N . GLY B 1 22 ? -6.344 -9 -4.086 1 95.25 22 GLY B N 1
ATOM 743 C CA . GLY B 1 22 ? -7.52 -8.195 -3.805 1 95.25 22 GLY B CA 1
ATOM 744 C C . GLY B 1 22 ? -7.93 -8.227 -2.344 1 95.25 22 GLY B C 1
ATOM 745 O O . GLY B 1 22 ? -8.266 -7.191 -1.769 1 95.25 22 GLY B O 1
ATOM 746 N N . GLU B 1 23 ? -7.902 -9.359 -1.764 1 95.25 23 GLU B N 1
ATOM 747 C CA . GLU B 1 23 ? -8.242 -9.508 -0.352 1 95.25 23 GLU B CA 1
ATOM 748 C C . GLU B 1 23 ? -7.266 -8.75 0.537 1 95.25 23 GLU B C 1
ATOM 750 O O . GLU B 1 23 ? -7.66 -8.164 1.547 1 95.25 23 GLU B O 1
ATOM 755 N N . ALA B 1 24 ? -6.016 -8.883 0.166 1 93.31 24 ALA B N 1
ATOM 756 C CA . ALA B 1 24 ? -5.004 -8.148 0.917 1 93.31 24 ALA B CA 1
ATOM 757 C C . ALA B 1 24 ? -5.27 -6.645 0.875 1 93.31 24 ALA B C 1
ATOM 759 O O . ALA B 1 24 ? -5.18 -5.961 1.897 1 93.31 24 ALA B O 1
ATOM 760 N N . LEU B 1 25 ? -5.637 -6.18 -0.305 1 93.06 25 LEU B N 1
ATOM 761 C CA . LEU B 1 25 ? -5.949 -4.762 -0.457 1 93.06 25 LEU B CA 1
ATOM 762 C C . LEU B 1 25 ? -7.191 -4.391 0.35 1 93.06 25 LEU B C 1
ATOM 764 O O . LEU B 1 25 ? -7.238 -3.32 0.959 1 93.06 25 LEU B O 1
ATOM 768 N N . ARG B 1 26 ? -8.117 -5.254 0.428 1 94.38 26 ARG B N 1
ATOM 769 C CA . ARG B 1 26 ? -9.312 -5.023 1.235 1 94.38 26 ARG B CA 1
ATOM 770 C C . ARG B 1 26 ? -8.961 -4.934 2.717 1 94.38 26 ARG B C 1
ATOM 772 O O . ARG B 1 26 ? -9.523 -4.113 3.443 1 94.38 26 ARG B O 1
ATOM 779 N N . THR B 1 27 ? -8.07 -5.773 3.113 1 93 27 THR B N 1
ATOM 780 C CA . THR B 1 27 ? -7.605 -5.738 4.496 1 93 27 THR B CA 1
ATOM 781 C C . THR B 1 27 ? -6.953 -4.398 4.812 1 93 27 THR B C 1
ATOM 783 O O . THR B 1 27 ? -7.207 -3.811 5.867 1 93 27 THR B O 1
ATOM 786 N N . LEU B 1 28 ? -6.164 -3.902 3.918 1 88.94 28 LEU B N 1
ATOM 787 C CA . LEU B 1 28 ? -5.551 -2.59 4.098 1 88.94 28 LEU B CA 1
ATOM 788 C C . LEU B 1 28 ? -6.613 -1.501 4.18 1 88.94 28 LEU B C 1
ATOM 790 O O . LEU B 1 28 ? -6.461 -0.536 4.934 1 88.94 28 LEU B O 1
ATOM 794 N N . GLY B 1 29 ? -7.664 -1.673 3.443 1 93.31 29 GLY B N 1
ATOM 795 C CA . GLY B 1 29 ? -8.766 -0.719 3.447 1 93.31 29 GLY B CA 1
ATOM 796 C C . GLY B 1 29 ? -9.57 -0.748 4.73 1 93.31 29 GLY B C 1
ATOM 797 O O . GLY B 1 29 ? -10.336 0.179 5.008 1 93.31 29 GLY B O 1
ATOM 798 N N . SER B 1 30 ? -9.43 -1.807 5.488 1 93.5 30 SER B N 1
ATOM 799 C CA . SER B 1 30 ? -10.195 -1.973 6.723 1 93.5 30 SER B CA 1
ATOM 800 C C . SER B 1 30 ? -9.305 -1.792 7.949 1 93.5 30 SER B C 1
ATOM 802 O O . SER B 1 30 ? -9.633 -2.277 9.039 1 93.5 30 SER B O 1
ATOM 804 N N . THR B 1 31 ? -8.242 -1.153 7.789 1 91.69 31 THR B N 1
ATOM 805 C CA . THR B 1 31 ? -7.273 -0.927 8.859 1 91.69 31 THR B CA 1
ATOM 806 C C . THR B 1 31 ? -7.895 -0.103 9.984 1 91.69 31 THR B C 1
ATOM 808 O O . THR B 1 31 ? -8.641 0.846 9.727 1 91.69 31 THR B O 1
ATOM 811 N N . SER B 1 32 ? -7.504 -0.401 11.195 1 93.12 32 SER B N 1
ATOM 812 C CA . SER B 1 32 ? -8.047 0.294 12.359 1 93.12 32 SER B CA 1
ATOM 813 C C . SER B 1 32 ? -7.418 1.672 12.523 1 93.12 32 SER B C 1
ATOM 815 O O . SER B 1 32 ? -6.379 1.961 11.93 1 93.12 32 SER B O 1
ATOM 817 N N . THR B 1 33 ? -8.055 2.473 13.438 1 93.75 33 THR B N 1
ATOM 818 C CA . THR B 1 33 ? -7.555 3.814 13.719 1 93.75 33 THR B CA 1
ATOM 819 C C . THR B 1 33 ? -6.164 3.76 14.336 1 93.75 33 THR B C 1
ATOM 821 O O . THR B 1 33 ? -5.297 4.574 14.008 1 93.75 33 THR B O 1
ATOM 824 N N . ASP B 1 34 ? -5.945 2.754 15.164 1 93.25 34 ASP B N 1
ATOM 825 C CA . ASP B 1 34 ? -4.645 2.613 15.82 1 93.25 34 ASP B CA 1
ATOM 826 C C . ASP B 1 34 ? -3.555 2.271 14.805 1 93.25 34 ASP B C 1
ATOM 828 O O . ASP B 1 34 ? -2.443 2.795 14.883 1 93.25 34 ASP B O 1
ATOM 832 N N . GLU B 1 35 ? -3.922 1.426 13.914 1 92.38 35 GLU B N 1
ATOM 833 C C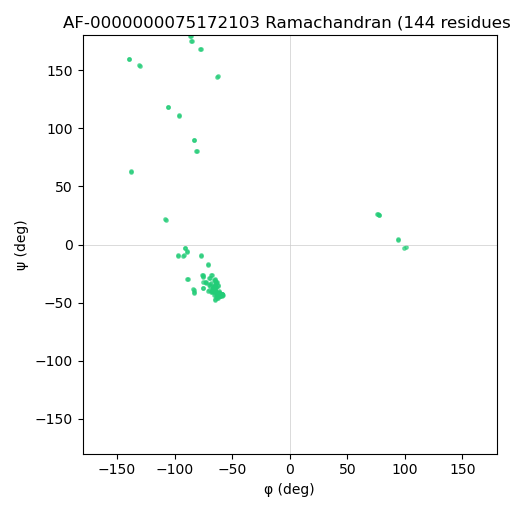A . GLU B 1 35 ? -2.959 1.033 12.891 1 92.38 35 GLU B CA 1
ATOM 834 C C . GLU B 1 35 ? -2.652 2.193 11.945 1 92.38 35 GLU B C 1
ATOM 836 O O . GLU B 1 35 ? -1.505 2.379 11.539 1 92.38 35 GLU B O 1
ATOM 841 N N . ILE B 1 36 ? -3.605 2.996 11.711 1 93.69 36 ILE B N 1
ATOM 842 C CA . ILE B 1 36 ? -3.424 4.172 10.859 1 93.69 36 ILE B CA 1
ATOM 843 C C . ILE B 1 36 ? -2.51 5.172 11.562 1 93.69 36 ILE B C 1
ATOM 845 O O . ILE B 1 36 ? -1.61 5.742 10.938 1 93.69 36 ILE B O 1
ATOM 849 N N . GLN B 1 37 ? -2.701 5.32 12.812 1 92.62 37 GLN B N 1
ATOM 850 C CA . GLN B 1 37 ? -1.866 6.234 13.578 1 92.62 37 GLN B CA 1
ATOM 851 C C . GLN B 1 37 ? -0.414 5.77 13.602 1 92.62 37 GLN B C 1
ATOM 853 O O . GLN B 1 37 ? 0.507 6.586 13.562 1 92.62 37 GLN B O 1
ATOM 858 N N . SER B 1 38 ? -0.292 4.477 13.656 1 91.81 38 SER B N 1
ATOM 859 C CA . SER B 1 38 ? 1.059 3.926 13.625 1 91.81 38 SER B CA 1
ATOM 860 C C . SER B 1 38 ? 1.745 4.219 12.297 1 91.81 38 SER B C 1
ATOM 862 O O . SER B 1 38 ? 2.924 4.582 12.266 1 91.81 38 SER B O 1
ATOM 864 N N . MET B 1 39 ? 1.023 4.113 11.258 1 90.88 39 MET B N 1
ATOM 865 C CA . MET B 1 39 ? 1.561 4.422 9.938 1 90.88 39 MET B CA 1
ATOM 866 C C . MET B 1 39 ? 1.884 5.906 9.812 1 90.88 39 MET B C 1
ATOM 868 O O . MET B 1 39 ? 2.93 6.277 9.273 1 90.88 39 MET B O 1
ATOM 872 N N . MET B 1 40 ? 1.055 6.711 10.406 1 93.25 40 MET B N 1
ATOM 873 C CA . MET B 1 40 ? 1.272 8.156 10.414 1 93.25 40 MET B CA 1
ATOM 874 C C . MET B 1 40 ? 2.59 8.5 11.102 1 93.25 40 MET B C 1
ATOM 876 O O . MET B 1 40 ? 3.359 9.32 10.602 1 93.25 40 MET B O 1
ATOM 880 N N . ALA B 1 41 ? 2.783 7.863 12.148 1 91.12 41 ALA B N 1
ATOM 881 C CA . ALA B 1 41 ? 3.971 8.156 12.945 1 91.12 41 ALA B CA 1
ATOM 882 C C . ALA B 1 41 ? 5.246 7.816 12.18 1 91.12 41 ALA B C 1
ATOM 884 O O . ALA B 1 41 ? 6.258 8.508 12.305 1 91.12 41 ALA B O 1
ATOM 885 N N . GLU B 1 42 ? 5.156 6.801 11.375 1 88.44 42 GLU B N 1
ATOM 886 C CA . GLU B 1 42 ? 6.312 6.379 10.594 1 88.44 42 GLU B CA 1
ATOM 887 C C . GLU B 1 42 ? 6.598 7.355 9.461 1 88.44 42 GLU B C 1
ATOM 889 O O . GLU B 1 42 ? 7.758 7.629 9.141 1 88.44 42 GLU B O 1
ATOM 894 N N . LEU B 1 43 ? 5.598 7.953 8.938 1 91.56 43 LEU B N 1
ATOM 895 C CA . LEU B 1 43 ? 5.727 8.836 7.777 1 91.56 43 LEU B CA 1
ATOM 896 C C . LEU B 1 43 ? 5.996 10.266 8.211 1 91.56 43 LEU B C 1
ATOM 898 O O . LEU B 1 43 ? 6.637 11.031 7.484 1 91.56 43 LEU B O 1
ATOM 902 N N . ASP B 1 44 ? 5.48 10.609 9.406 1 95.56 44 ASP B N 1
ATOM 903 C CA . ASP B 1 44 ? 5.602 11.953 9.961 1 95.56 44 ASP B CA 1
ATOM 904 C C . ASP B 1 44 ? 6.945 12.133 10.664 1 95.56 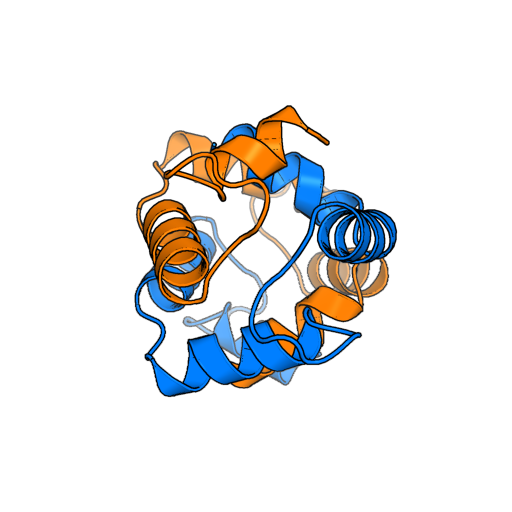44 ASP B C 1
ATOM 906 O O . ASP B 1 44 ? 7.02 12.094 11.891 1 95.56 44 ASP B O 1
ATOM 910 N N . SER B 1 45 ? 7.969 12.578 9.938 1 93.75 45 SER B N 1
ATOM 911 C CA . SER B 1 45 ? 9.336 12.609 10.445 1 93.75 45 SER B CA 1
ATOM 912 C C . SER B 1 45 ? 9.539 13.758 11.43 1 93.75 45 SER B C 1
ATOM 914 O O . SER B 1 45 ? 10.375 13.664 12.336 1 93.75 45 SER B O 1
ATOM 916 N N . ASP B 1 46 ? 8.766 14.805 11.281 1 95.75 46 ASP B N 1
ATOM 917 C CA . ASP B 1 46 ? 8.984 15.953 12.156 1 95.75 46 ASP B CA 1
ATOM 918 C C . ASP B 1 46 ? 8.023 15.922 13.344 1 95.75 46 ASP B C 1
ATOM 920 O O . ASP B 1 46 ? 8.078 16.797 14.211 1 95.75 46 ASP B O 1
ATOM 924 N N . GLY B 1 47 ? 7.027 15.016 13.328 1 94.94 47 GLY B N 1
ATOM 925 C CA . GLY B 1 47 ? 6.164 14.758 14.469 1 94.94 47 GLY B CA 1
ATOM 926 C C . GLY B 1 47 ? 5.098 15.82 14.664 1 94.94 47 GLY B C 1
ATOM 927 O O . GLY B 1 47 ? 4.617 16.031 15.781 1 94.94 47 GLY B O 1
ATOM 928 N N . ASP B 1 48 ? 4.707 16.516 13.641 1 96.56 48 ASP B N 1
ATOM 929 C CA . ASP B 1 48 ? 3.723 17.578 13.812 1 96.56 48 ASP B CA 1
ATOM 930 C C . ASP B 1 48 ? 2.303 17.047 13.656 1 96.56 48 ASP B C 1
ATOM 932 O O . ASP B 1 48 ? 1.333 17.797 13.781 1 96.56 48 ASP B O 1
ATOM 936 N N . GLY B 1 49 ? 2.178 15.766 13.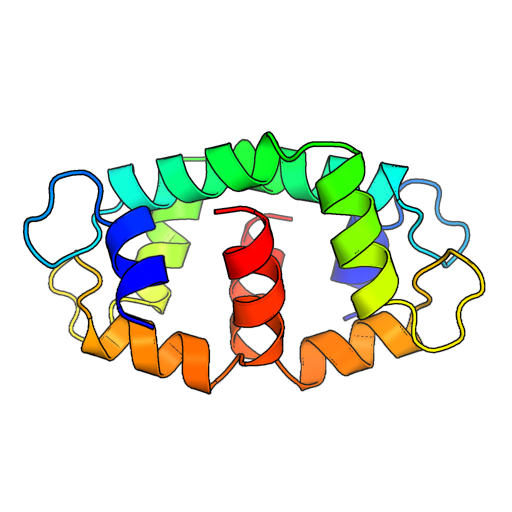273 1 95.75 49 GLY B N 1
ATOM 937 C CA . GLY B 1 49 ? 0.876 15.117 13.211 1 95.75 49 GLY B CA 1
ATOM 938 C C . GLY B 1 49 ? 0.32 15.039 11.797 1 95.75 49 GLY B C 1
ATOM 939 O O . GLY B 1 49 ? -0.771 14.508 11.586 1 95.75 49 GLY B O 1
ATOM 940 N N . TYR B 1 50 ? 1.038 15.594 10.852 1 97.56 50 TYR B N 1
ATOM 941 C CA . TYR B 1 50 ? 0.634 15.586 9.453 1 97.56 50 T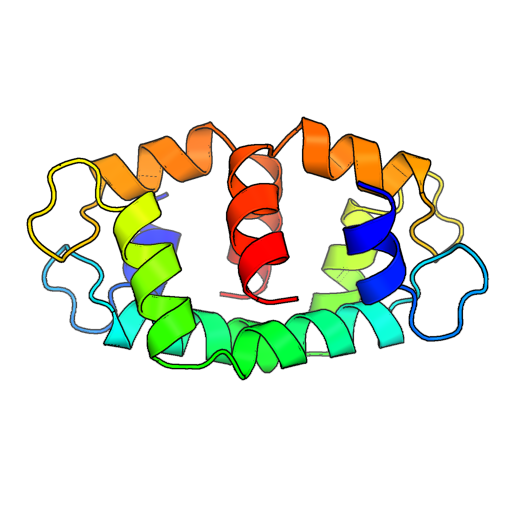YR B CA 1
ATOM 942 C C . TYR B 1 50 ? 1.777 15.117 8.555 1 97.56 50 TYR B C 1
ATOM 944 O O . TYR B 1 50 ? 2.943 15.164 8.961 1 97.56 50 TYR B O 1
ATOM 952 N N . ILE B 1 51 ? 1.431 14.562 7.402 1 97.31 51 ILE B N 1
ATOM 953 C CA . ILE B 1 51 ? 2.418 14.258 6.375 1 97.31 51 ILE B CA 1
ATOM 954 C C . ILE B 1 51 ? 2.467 15.383 5.348 1 97.31 51 ILE B C 1
ATOM 956 O O . ILE B 1 51 ? 1.514 15.586 4.594 1 97.31 51 ILE B O 1
ATOM 960 N N . ASP B 1 52 ? 3.549 16.062 5.387 1 97.06 52 ASP B N 1
ATOM 961 C CA . ASP B 1 52 ? 3.668 17.109 4.383 1 97.06 52 ASP B CA 1
ATOM 962 C C . ASP B 1 52 ? 4.227 16.562 3.072 1 97.06 52 ASP B C 1
ATOM 964 O O . ASP B 1 52 ? 4.516 15.367 2.967 1 97.06 52 ASP B O 1
ATOM 968 N N . TYR B 1 53 ? 4.352 17.453 2.082 1 96 53 TYR B N 1
ATOM 969 C CA . TYR B 1 53 ? 4.746 17.016 0.748 1 96 53 TYR B CA 1
ATOM 970 C C . TYR B 1 53 ? 6.145 16.406 0.762 1 96 53 TYR B C 1
ATOM 972 O O . TYR B 1 53 ? 6.391 15.375 0.142 1 96 53 TYR B O 1
ATOM 980 N N . ASN B 1 54 ? 7.051 17.016 1.495 1 95.75 54 ASN B N 1
ATOM 981 C CA . ASN B 1 54 ? 8.422 16.531 1.548 1 95.75 54 ASN B CA 1
ATOM 982 C C . ASN B 1 54 ? 8.5 15.156 2.203 1 95.75 54 ASN B C 1
ATOM 984 O O . ASN B 1 54 ? 9.234 14.281 1.736 1 95.75 54 ASN B O 1
ATOM 988 N N . GLU B 1 55 ? 7.832 14.914 3.24 1 95.62 55 GLU B N 1
ATOM 989 C CA . GLU B 1 55 ? 7.781 13.617 3.9 1 95.62 55 GLU B CA 1
ATOM 990 C C . GLU B 1 55 ? 7.215 12.547 2.971 1 95.62 55 GLU B C 1
ATOM 992 O O . GLU B 1 55 ? 7.723 11.422 2.918 1 95.62 55 GLU B O 1
ATOM 997 N N . PHE B 1 56 ? 6.18 12.984 2.281 1 93.81 56 PHE B N 1
ATOM 998 C CA . PHE B 1 56 ? 5.539 12.086 1.328 1 93.81 56 PHE B CA 1
ATOM 999 C C . PHE B 1 56 ? 6.512 11.68 0.226 1 93.81 56 PHE B C 1
ATOM 1001 O O . PHE B 1 56 ? 6.656 10.492 -0.08 1 93.81 56 PHE B O 1
ATOM 1008 N N . VAL B 1 57 ? 7.191 12.648 -0.291 1 92 57 VAL B N 1
ATOM 1009 C CA . VAL B 1 57 ? 8.109 12.406 -1.399 1 92 57 VAL B CA 1
ATOM 1010 C C . VAL B 1 57 ? 9.258 11.508 -0.937 1 92 57 VAL B C 1
ATOM 1012 O O . VAL B 1 57 ? 9.695 10.625 -1.678 1 92 57 VAL B O 1
ATOM 1015 N N . THR B 1 58 ? 9.75 11.727 0.274 1 91.12 58 THR B N 1
ATOM 1016 C CA . THR B 1 58 ? 10.828 10.914 0.827 1 91.12 58 THR B CA 1
ATOM 1017 C C . THR B 1 58 ? 10.422 9.445 0.899 1 91.12 58 THR B C 1
ATOM 1019 O O . THR B 1 58 ? 11.188 8.562 0.501 1 91.12 58 THR B O 1
ATOM 1022 N N . PHE B 1 59 ? 9.266 9.234 1.326 1 87.69 59 PHE B N 1
ATOM 1023 C CA . PHE B 1 59 ? 8.75 7.875 1.404 1 87.69 59 PHE B CA 1
ATOM 1024 C C . PHE B 1 59 ? 8.648 7.258 0.016 1 87.69 59 PHE B C 1
ATOM 1026 O O . PHE B 1 59 ? 9.055 6.109 -0.189 1 87.69 59 PHE B O 1
ATOM 1033 N N . CYS B 1 60 ? 8.117 8 -0.947 1 87.38 60 CYS B N 1
ATOM 1034 C CA . CYS B 1 60 ? 7.91 7.496 -2.299 1 87.38 60 CYS B CA 1
ATOM 1035 C C . CYS B 1 60 ? 9.242 7.215 -2.984 1 87.38 60 CYS B C 1
ATOM 1037 O O . CYS B 1 60 ? 9.375 6.234 -3.719 1 87.38 60 CYS B O 1
ATOM 1039 N N . LYS B 1 61 ? 10.156 8.07 -2.664 1 86.12 61 LYS B N 1
ATOM 1040 C CA . LYS B 1 61 ? 11.477 7.879 -3.252 1 86.12 61 LYS B CA 1
ATOM 1041 C C . LYS B 1 61 ? 12.125 6.598 -2.746 1 86.12 61 LYS B C 1
ATOM 1043 O O . LYS B 1 61 ? 12.859 5.934 -3.486 1 86.12 61 LYS B O 1
ATOM 1048 N N . ASP B 1 62 ? 11.844 6.355 -1.486 1 83.12 62 ASP B N 1
ATOM 1049 C CA . ASP B 1 62 ? 12.398 5.141 -0.9 1 83.12 62 ASP B CA 1
ATOM 1050 C C . ASP B 1 62 ? 11.625 3.906 -1.348 1 83.12 62 ASP B C 1
ATOM 1052 O O . ASP B 1 62 ? 12.07 2.775 -1.143 1 83.12 62 ASP B O 1
ATOM 1056 N N . ASN B 1 63 ? 10.531 4.145 -1.987 1 84.75 63 ASN B N 1
ATOM 1057 C CA . ASN B 1 63 ? 9.656 3.064 -2.434 1 84.75 63 ASN B CA 1
ATOM 1058 C C . ASN B 1 63 ? 9.133 3.316 -3.844 1 84.75 63 ASN B C 1
ATOM 1060 O O . ASN B 1 63 ? 7.918 3.348 -4.062 1 84.75 63 ASN B O 1
ATOM 1064 N N . PRO B 1 64 ? 9.938 3.383 -4.855 1 76.38 64 PRO B N 1
ATOM 1065 C CA . PRO B 1 64 ? 9.523 3.824 -6.188 1 76.38 64 PRO B CA 1
ATOM 1066 C C . PRO B 1 64 ? 8.516 2.875 -6.84 1 76.38 64 PRO B C 1
ATOM 1068 O O . PRO B 1 64 ? 7.645 3.312 -7.594 1 76.38 64 PRO B O 1
ATOM 1071 N N . GLY B 1 65 ? 8.57 1.619 -6.66 1 75.31 65 GLY B N 1
ATOM 1072 C CA . GLY B 1 65 ? 7.648 0.668 -7.258 1 75.31 65 GLY B CA 1
ATOM 1073 C C . GLY B 1 65 ? 6.223 0.824 -6.766 1 75.31 65 GLY B C 1
ATOM 1074 O O . GLY B 1 65 ? 5.273 0.534 -7.492 1 75.31 65 GLY B O 1
ATOM 1075 N N . LEU B 1 66 ? 6.109 1.255 -5.621 1 76.94 66 LEU B N 1
ATOM 1076 C CA . LEU B 1 66 ? 4.801 1.451 -5.004 1 76.94 66 LEU B CA 1
ATOM 1077 C C . LEU B 1 66 ? 4.039 2.582 -5.691 1 76.94 66 LEU B C 1
ATOM 1079 O O . LEU B 1 66 ? 2.826 2.488 -5.887 1 76.94 66 LEU B O 1
ATOM 1083 N N . MET B 1 67 ? 4.715 3.609 -6.074 1 76.75 67 MET B N 1
ATOM 1084 C CA . MET B 1 67 ? 4.078 4.801 -6.633 1 76.75 67 MET B CA 1
ATOM 1085 C C . MET B 1 67 ? 3.395 4.48 -7.957 1 76.75 67 MET B C 1
ATOM 1087 O O . MET B 1 67 ? 2.342 5.039 -8.266 1 76.75 67 MET B O 1
ATOM 1091 N N . LYS B 1 68 ? 3.885 3.557 -8.719 1 76.88 68 LYS B N 1
ATOM 1092 C CA . LYS B 1 68 ? 3.281 3.18 -10 1 76.88 68 LYS B CA 1
ATOM 1093 C C . LYS B 1 68 ? 1.916 2.529 -9.789 1 76.88 68 LYS B C 1
ATOM 1095 O O . LYS B 1 68 ? 0.958 2.842 -10.5 1 76.88 68 LYS B O 1
ATOM 1100 N N . ASP B 1 69 ? 1.843 1.74 -8.805 1 76.5 69 ASP B N 1
ATOM 1101 C CA . ASP B 1 69 ? 0.599 1.025 -8.531 1 76.5 69 ASP B CA 1
ATOM 1102 C C . ASP B 1 69 ? -0.446 1.953 -7.918 1 76.5 69 ASP B C 1
ATOM 1104 O O . ASP B 1 69 ? -1.625 1.892 -8.273 1 76.5 69 ASP B O 1
ATOM 1108 N N . VAL B 1 70 ? -0.016 2.893 -7.047 1 79.31 70 VAL B N 1
ATOM 1109 C CA . VAL B 1 70 ? -0.911 3.857 -6.414 1 79.31 70 VAL B CA 1
ATOM 1110 C C . VAL B 1 70 ? -1.476 4.809 -7.469 1 79.31 70 VAL B C 1
ATOM 1112 O O . VAL B 1 70 ? -2.664 5.137 -7.441 1 79.31 70 VAL B O 1
ATOM 1115 N N . ALA B 1 71 ? -0.654 5.141 -8.43 1 76.5 71 ALA B N 1
ATOM 1116 C CA . ALA B 1 71 ? -1.081 6.047 -9.492 1 76.5 71 ALA B CA 1
ATOM 1117 C C . ALA B 1 71 ? -2.17 5.41 -10.344 1 76.5 71 ALA B C 1
ATOM 1119 O O . ALA B 1 71 ? -3.037 6.109 -10.883 1 76.5 71 ALA B O 1
ATOM 1120 N N . LYS B 1 72 ? -2.158 4.152 -10.484 1 78.31 72 LYS B N 1
ATOM 1121 C CA . LYS B 1 72 ? -3.143 3.441 -11.297 1 78.31 72 LYS B CA 1
ATOM 1122 C C . LYS B 1 72 ? -4.496 3.385 -10.594 1 78.31 72 LYS B C 1
ATOM 1124 O O . LYS B 1 72 ? -5.539 3.387 -11.25 1 78.31 72 LYS B O 1
ATOM 1129 N N . VAL B 1 73 ? -4.477 3.332 -9.281 1 81.25 73 VAL B N 1
ATOM 1130 C CA . VAL B 1 73 ? -5.703 3.213 -8.5 1 81.25 73 VAL B CA 1
ATOM 1131 C C . VAL B 1 73 ? -6.32 4.594 -8.289 1 81.25 73 VAL B C 1
ATOM 1133 O O . VAL B 1 73 ? -7.543 4.75 -8.336 1 81.25 73 VAL B O 1
ATOM 1136 N N . PHE B 1 74 ? -5.461 5.582 -8.07 1 72.44 74 PHE B N 1
ATOM 1137 C CA . PHE B 1 74 ? -5.953 6.934 -7.836 1 72.44 74 PHE B CA 1
ATOM 1138 C C . PHE B 1 74 ? -6.062 7.707 -9.148 1 72.44 74 PHE B C 1
ATOM 1140 O O . PHE B 1 74 ? -7.016 8.461 -9.352 1 72.44 74 PHE B O 1
#

Secondary structure (DSSP, 8-state):
-HHHHHHH-TT-SSEE-HHHHHHHHHHHHT--HHHHHHHHHHH-TT-SSSEEHHHHHHHHHH-HHHHHHHHHH-/-HHHHHHH-TT-SSEE-HHHHHHHHHHHHT--HHHHHHHHHHH-TT-SSSEEHHHHHHHHHH-HHHHHHHHHH-

Solvent-accessible surface area (backbone atoms only — not comparable to full-atom values): 8213 Å² total; per-residue (Å²): 111,66,69,61,48,47,67,37,19,76,86,66,78,67,42,30,42,61,69,32,50,47,50,46,31,31,51,53,27,63,58,50,73,68,54,44,49,53,46,45,57,71,48,18,82,84,67,79,72,41,34,37,62,67,44,48,48,54,52,39,67,54,18,52,69,56,51,59,53,50,57,71,73,103,110,65,68,62,48,47,67,37,19,75,86,66,80,66,41,30,41,64,70,32,49,48,50,47,31,31,50,52,26,64,58,49,72,67,54,44,50,53,48,44,57,70,48,19,83,85,66,80,72,41,35,37,62,68,43,49,49,53,52,40,68,54,17,54,72,56,51,60,50,50,58,71,73,104

Nearest PDB structures (foldseek):
  1k9u-assembly1_B  TM=9.561E-01  e=2.620E-09  Phleum pratense
  2opo-assembly2_C  TM=9.476E-01  e=2.080E-07  Chenopodium album
  1h4b-assembly1_A  TM=5.574E-01  e=4.028E-06  Betula pendula
  5otj-assembly2_D  TM=5.504E-01  e=4.977E-06  Phleum pratense
  8eow-assembly1_E  TM=4.374E-01  e=2.849E-03  Homo sapiens

Radius of gyration: 14.94 Å; Cα contacts (8 Å, |Δi|>4): 176; chains: 2; bounding box: 25×45×32 Å

Sequence (148 aa):
MQRIFKRFDTNGDGKISSAELGEALRTLGSTSTDEIQSMMAELDSDGDGYIDYNEFVTFCKDNPGLMKDVAKVFMQRIFKRFDTNGDGKISSAELGEALRTLGSTSTDEIQSMMAELDSDGDGYIDYNEFVTFCKDNPGLMKDVAKVF

Organism: Asparagus officinalis (NCBI:txid4686)

pLDDT: mean 90.74, std 6.76, range [72.44, 97.88]

Foldseek 3Di:
DVVVVCQLVVVPPNDHDPVSVVVVVVVVVVDDPVVVQVVQVVLVPVPPSDRDPVSVVVVCVVPVVVVVVVVVVD/DVVVVCQLVVVPPNDHDPVSVVVVVVVVVVDDPVVVQVVQVVLVPVPPSDRDPVSVVVVCVVPVVVVVVVVVVD